Protein AF-A0A432UYE4-F1 (afdb_monomer_lite)

Structure (mmCIF, N/CA/C/O backbone):
data_AF-A0A432UYE4-F1
#
_entry.id   AF-A0A432UYE4-F1
#
loop_
_atom_site.group_PDB
_atom_site.id
_atom_site.type_symbol
_atom_site.label_atom_id
_atom_site.label_alt_id
_atom_site.label_comp_id
_atom_site.label_asym_id
_atom_site.label_entity_id
_atom_site.label_seq_id
_atom_site.pdbx_PDB_ins_code
_atom_site.Cartn_x
_atom_site.Cartn_y
_atom_site.Cartn_z
_atom_site.occupancy
_atom_site.B_iso_or_equiv
_atom_site.auth_seq_id
_atom_site.auth_comp_id
_atom_site.auth_asym_id
_atom_site.auth_atom_id
_atom_site.pdbx_PDB_model_num
ATOM 1 N N . ALA A 1 1 ? -4.770 8.210 3.403 1.00 66.25 1 ALA A N 1
ATOM 2 C CA . ALA A 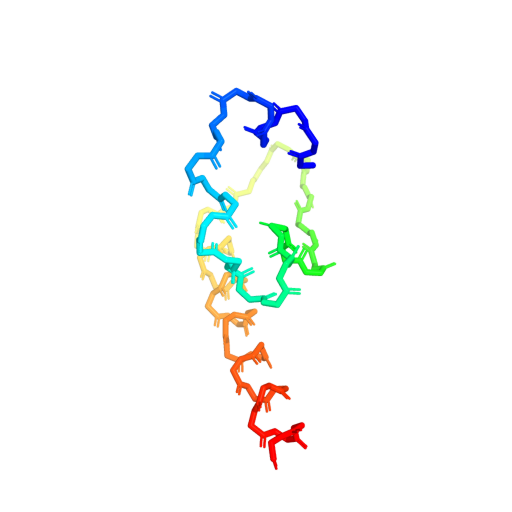1 1 ? -5.747 7.274 4.003 1.00 66.25 1 ALA A CA 1
ATOM 3 C C . ALA A 1 1 ? -7.096 7.913 4.381 1.00 66.25 1 ALA A C 1
ATOM 5 O O . ALA A 1 1 ? -8.078 7.193 4.488 1.00 66.25 1 ALA A O 1
ATOM 6 N N . LEU A 1 2 ? -7.196 9.243 4.551 1.00 71.81 2 LEU A N 1
ATOM 7 C CA . LEU A 1 2 ? -8.430 9.928 4.986 1.00 71.81 2 LEU A CA 1
ATOM 8 C C . LEU A 1 2 ? -9.687 9.593 4.164 1.00 71.81 2 LEU A C 1
ATOM 10 O O . LEU A 1 2 ? -10.740 9.367 4.750 1.00 71.81 2 LEU A O 1
ATOM 14 N N . GLN A 1 3 ? -9.592 9.529 2.833 1.00 81.75 3 GLN A N 1
ATOM 15 C CA . GLN A 1 3 ? -10.735 9.180 1.981 1.00 81.75 3 GLN A CA 1
ATOM 16 C C . GLN A 1 3 ? -11.179 7.720 2.170 1.00 81.75 3 GLN A C 1
ATOM 18 O O . GLN A 1 3 ? -12.368 7.463 2.330 1.00 81.75 3 GLN A O 1
ATOM 23 N N . ILE A 1 4 ? -10.228 6.783 2.264 1.00 80.88 4 ILE A N 1
ATOM 24 C CA . ILE A 1 4 ? -10.503 5.363 2.541 1.00 80.88 4 ILE A CA 1
ATOM 25 C C . ILE A 1 4 ? -11.190 5.214 3.900 1.00 80.88 4 ILE A C 1
ATOM 27 O O . ILE A 1 4 ? -12.193 4.525 4.012 1.00 80.88 4 ILE A O 1
ATOM 31 N N . PHE A 1 5 ? -10.729 5.931 4.921 1.00 78.81 5 PHE A N 1
ATOM 32 C CA . PHE A 1 5 ? -11.349 5.902 6.245 1.00 78.81 5 PHE A CA 1
ATOM 33 C C . PHE A 1 5 ? -12.723 6.577 6.329 1.00 78.81 5 PHE A C 1
ATOM 35 O O . PHE A 1 5 ? -13.483 6.288 7.255 1.00 78.81 5 PHE A O 1
ATOM 42 N N . LYS A 1 6 ? -13.041 7.498 5.412 1.00 80.94 6 LYS A N 1
ATOM 43 C CA . LYS A 1 6 ? -14.392 8.062 5.280 1.00 80.94 6 LYS A CA 1
ATOM 44 C C . LYS A 1 6 ? -15.348 7.054 4.644 1.00 80.94 6 LYS A C 1
ATOM 46 O O . LYS A 1 6 ? -16.487 6.961 5.081 1.00 80.94 6 LYS A O 1
ATOM 51 N N . GLN A 1 7 ? -14.876 6.297 3.655 1.00 85.19 7 GLN A N 1
ATOM 52 C CA . GLN A 1 7 ? -15.682 5.310 2.935 1.00 85.19 7 GLN A CA 1
ATOM 53 C C . GLN A 1 7 ? -15.809 3.973 3.685 1.00 85.19 7 GLN A C 1
ATOM 55 O O . GLN A 1 7 ? -16.851 3.329 3.630 1.00 85.19 7 GLN A O 1
ATOM 60 N N . PHE A 1 8 ? -14.778 3.583 4.433 1.00 83.50 8 PHE A N 1
ATOM 61 C CA . PHE A 1 8 ? -14.689 2.316 5.157 1.00 83.50 8 PHE A CA 1
ATOM 62 C C . PHE A 1 8 ? -14.386 2.584 6.635 1.00 83.50 8 PHE A C 1
ATOM 64 O O . PHE A 1 8 ? -13.264 2.420 7.120 1.00 83.50 8 PHE A O 1
ATOM 71 N N . SER A 1 9 ? -15.405 3.036 7.366 1.00 78.94 9 SER A N 1
ATOM 72 C CA . SER A 1 9 ? -15.289 3.438 8.774 1.00 78.94 9 SER A CA 1
ATOM 73 C C . SER A 1 9 ? -14.861 2.298 9.707 1.00 78.94 9 SER A C 1
ATOM 75 O O . SER A 1 9 ? -14.182 2.555 10.701 1.00 78.94 9 SER A O 1
ATOM 77 N N . TYR A 1 10 ? -15.176 1.044 9.365 1.00 81.19 10 TYR A N 1
ATOM 78 C CA . TYR A 1 10 ? -14.774 -0.143 10.130 1.00 81.19 10 TYR A CA 1
ATOM 79 C C . TYR A 1 10 ? -13.252 -0.360 10.159 1.00 81.19 10 TYR A C 1
ATOM 81 O O . TYR A 1 10 ? -12.738 -0.948 11.107 1.00 81.19 10 TYR A O 1
ATOM 89 N N . LEU A 1 11 ? -12.503 0.174 9.183 1.00 75.00 11 LEU A N 1
ATOM 90 C CA . LEU A 1 11 ? -11.035 0.109 9.171 1.00 75.00 11 LEU A CA 1
ATOM 91 C C . LEU A 1 11 ? -10.390 0.951 10.283 1.00 75.00 11 LEU A C 1
ATOM 93 O O . LEU A 1 11 ? -9.198 0.814 10.529 1.00 75.00 11 LEU A O 1
ATOM 97 N N . LYS A 1 12 ? -11.161 1.806 10.970 1.00 70.38 12 LYS A N 1
ATOM 98 C CA . LYS A 1 12 ? -10.701 2.553 12.150 1.00 70.38 12 LYS A CA 1
ATOM 99 C C . LYS A 1 12 ? -10.744 1.730 13.442 1.00 70.38 12 LYS A C 1
ATOM 101 O O . LYS A 1 12 ? -10.084 2.106 14.401 1.00 70.38 12 LYS A O 1
ATOM 106 N N . GLN A 1 13 ? -11.532 0.647 13.496 1.00 70.38 13 GLN A N 1
ATOM 107 C CA . GLN A 1 13 ? -11.708 -0.149 14.724 1.00 70.38 13 GLN A CA 1
ATOM 108 C C . GLN A 1 13 ? -10.504 -1.041 15.035 1.00 70.38 13 GLN A C 1
ATOM 110 O O . GLN A 1 13 ? -10.205 -1.283 16.200 1.00 70.38 13 GLN A O 1
ATOM 115 N N . LYS A 1 14 ? -9.798 -1.511 14.002 1.00 65.38 14 LYS A N 1
ATOM 116 C CA . LYS A 1 14 ? -8.477 -2.123 14.138 1.00 65.38 14 LYS A CA 1
ATOM 117 C C . LYS A 1 14 ? -7.465 -1.160 13.536 1.00 65.38 14 LYS A C 1
ATOM 119 O O . LYS A 1 14 ? -7.326 -1.162 12.314 1.00 65.38 14 LYS A O 1
ATOM 124 N N . PRO A 1 15 ? -6.786 -0.327 14.341 1.00 59.81 15 PRO A N 1
ATOM 125 C CA . PRO A 1 15 ? -5.660 0.439 13.842 1.00 59.81 15 PRO A CA 1
ATOM 126 C C . PRO A 1 15 ? -4.581 -0.565 13.431 1.00 59.81 15 PRO A C 1
ATOM 128 O O . PRO A 1 15 ? -3.818 -1.042 14.267 1.00 59.81 15 PRO A O 1
ATOM 131 N N . TYR A 1 16 ? -4.567 -0.948 12.152 1.00 59.12 16 TYR A N 1
ATOM 132 C CA . TYR A 1 16 ? -3.458 -1.690 11.569 1.00 59.12 16 TYR A CA 1
ATOM 133 C C . TYR A 1 16 ? -2.185 -0.906 11.916 1.00 59.12 16 TYR A C 1
ATOM 135 O O . TYR A 1 16 ? -2.114 0.294 11.648 1.00 59.12 16 TYR A O 1
ATOM 143 N N . TRP A 1 17 ? -1.280 -1.558 12.649 1.00 58.28 17 TRP A N 1
ATOM 144 C CA . TRP A 1 17 ? 0.026 -1.041 13.064 1.00 58.28 17 TRP A CA 1
ATOM 145 C C . TRP A 1 17 ? 0.006 0.404 13.591 1.00 58.28 17 TRP A C 1
ATOM 147 O O . TRP A 1 17 ? 0.498 1.333 12.956 1.00 58.28 17 TRP A O 1
ATOM 157 N N . GLY A 1 18 ? -0.606 0.621 14.761 1.00 57.88 18 GLY A N 1
ATOM 158 C CA . GLY A 1 18 ? -0.457 1.890 15.486 1.00 57.88 18 GLY A CA 1
ATOM 159 C C . GLY A 1 18 ? -1.040 3.108 14.760 1.00 57.88 18 GLY A C 1
ATOM 160 O O . GLY A 1 18 ? -0.476 4.194 14.829 1.00 57.88 18 GLY A O 1
ATOM 161 N N . ASN A 1 19 ? -2.175 2.935 14.070 1.00 59.03 19 ASN A N 1
ATOM 162 C CA . ASN A 1 19 ? -2.854 3.967 13.270 1.00 59.03 19 ASN A CA 1
ATOM 163 C C . ASN A 1 19 ? -2.156 4.301 11.930 1.00 59.03 19 ASN A C 1
ATOM 165 O O . ASN A 1 19 ? -2.579 5.226 11.226 1.00 59.03 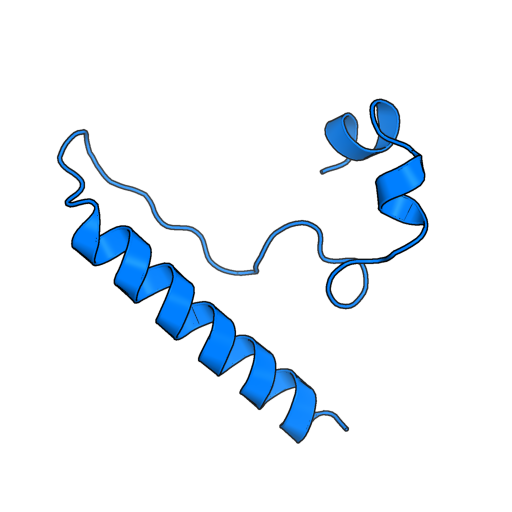19 ASN A O 1
ATOM 169 N N . HIS A 1 20 ? -1.138 3.533 11.530 1.00 66.69 20 HIS A N 1
ATOM 170 C CA . HIS A 1 20 ? -0.467 3.676 10.241 1.00 66.69 20 HIS A CA 1
ATOM 171 C C . HIS A 1 20 ? -1.137 2.805 9.174 1.00 66.69 20 HIS A C 1
ATOM 173 O O . HIS A 1 20 ? -0.836 1.632 8.993 1.00 66.69 20 HIS A O 1
ATOM 179 N N . PHE A 1 21 ? -2.054 3.413 8.421 1.00 74.62 21 PHE A N 1
ATOM 180 C CA . PHE A 1 21 ? -2.719 2.742 7.298 1.00 74.62 21 PHE A CA 1
ATOM 181 C C . PHE A 1 21 ? -1.761 2.379 6.155 1.00 74.62 21 PHE A C 1
ATOM 183 O O . PHE A 1 21 ? -1.964 1.395 5.453 1.00 74.62 21 PHE A O 1
ATOM 190 N N . TRP A 1 22 ? -0.749 3.216 5.942 1.00 77.88 22 TRP A N 1
ATOM 191 C CA . TRP A 1 22 ? 0.280 2.997 4.940 1.00 77.88 22 TRP A CA 1
ATOM 192 C C . TRP A 1 22 ? 1.590 2.692 5.639 1.00 77.88 22 TRP A C 1
ATOM 194 O O . TRP A 1 22 ? 1.946 3.341 6.625 1.00 77.88 22 TRP A O 1
ATOM 204 N N . ALA A 1 23 ? 2.305 1.733 5.075 1.00 76.81 23 ALA A N 1
ATOM 205 C CA . ALA A 1 23 ? 3.655 1.416 5.472 1.00 76.81 23 ALA A CA 1
ATOM 206 C C . ALA A 1 23 ? 4.581 2.621 5.179 1.00 76.81 23 ALA A C 1
ATOM 208 O O . ALA A 1 23 ? 4.295 3.430 4.292 1.00 76.81 23 ALA A O 1
ATOM 209 N N . LYS A 1 24 ? 5.667 2.792 5.945 1.00 77.94 24 LYS A N 1
ATOM 210 C CA . LYS A 1 24 ? 6.514 4.005 5.853 1.00 77.94 24 LYS A CA 1
ATOM 211 C C . LYS A 1 24 ? 7.257 4.126 4.513 1.00 77.94 24 LYS A C 1
ATOM 213 O O . LYS A 1 24 ? 7.564 5.237 4.089 1.00 77.94 24 LYS A O 1
ATOM 218 N N . GLY A 1 25 ? 7.568 2.996 3.877 1.00 77.62 25 GLY A N 1
ATOM 219 C CA . GLY A 1 25 ? 8.234 2.930 2.576 1.00 77.62 25 GLY A CA 1
ATOM 220 C C . GLY A 1 25 ? 7.265 2.975 1.392 1.00 77.62 25 GLY A C 1
ATOM 221 O O . GLY A 1 25 ? 6.098 2.605 1.510 1.00 77.62 25 GLY A O 1
ATOM 222 N N . TYR A 1 26 ? 7.770 3.398 0.234 1.00 79.81 26 TYR A N 1
ATOM 223 C CA . TYR A 1 26 ? 7.071 3.320 -1.046 1.00 79.81 26 TYR A CA 1
ATOM 224 C C . TYR A 1 26 ? 8.008 2.763 -2.126 1.00 79.81 26 TYR A C 1
ATOM 226 O O . TYR A 1 26 ? 9.216 2.993 -2.094 1.00 79.81 26 TYR A O 1
ATOM 234 N N . CYS A 1 27 ? 7.447 2.027 -3.086 1.00 77.25 27 CYS A N 1
ATOM 235 C CA . CYS A 1 27 ? 8.153 1.495 -4.250 1.00 77.25 27 CYS A CA 1
ATOM 236 C C . CYS A 1 27 ? 7.548 2.124 -5.514 1.00 77.25 27 CYS A C 1
ATOM 238 O O . CYS A 1 27 ? 6.326 2.149 -5.662 1.00 77.25 27 CYS A O 1
ATOM 240 N N . VAL A 1 28 ? 8.395 2.669 -6.389 1.00 75.44 28 VAL A N 1
ATOM 241 C CA . VAL A 1 28 ? 8.014 3.337 -7.644 1.00 75.44 28 VAL A CA 1
ATOM 242 C C . VAL A 1 28 ? 8.908 2.797 -8.752 1.00 75.44 28 VAL A C 1
ATOM 244 O O . VAL A 1 28 ? 10.102 2.615 -8.534 1.00 75.44 28 VAL A O 1
ATOM 247 N N . ASP A 1 29 ? 8.335 2.561 -9.929 1.00 71.50 29 ASP A N 1
ATOM 248 C CA . ASP A 1 29 ? 9.057 2.083 -11.108 1.00 71.50 29 ASP A CA 1
ATOM 249 C C . ASP A 1 29 ? 8.404 2.604 -12.397 1.00 71.50 29 ASP A C 1
ATOM 251 O O . ASP A 1 29 ? 7.204 2.904 -12.436 1.00 71.50 29 ASP A O 1
ATOM 255 N N . THR A 1 30 ? 9.193 2.693 -13.462 1.00 76.31 30 THR A N 1
ATOM 256 C CA . THR A 1 30 ? 8.774 3.117 -14.798 1.00 76.31 30 THR A CA 1
ATOM 257 C C . THR A 1 30 ? 8.373 1.893 -15.614 1.00 76.31 30 THR A C 1
ATOM 259 O O . THR A 1 30 ? 9.228 1.251 -16.204 1.00 76.31 30 THR A O 1
ATOM 262 N N . VAL A 1 31 ? 7.076 1.558 -15.613 1.00 67.69 31 VAL A N 1
ATOM 263 C CA . VAL A 1 31 ? 6.416 0.536 -16.461 1.00 67.69 31 VAL A CA 1
ATOM 264 C C . VAL A 1 31 ? 7.345 -0.623 -16.885 1.00 67.69 31 VAL A C 1
ATOM 266 O O . VAL A 1 31 ? 7.687 -0.773 -18.053 1.00 67.69 31 VAL A O 1
ATOM 269 N N . GLY A 1 32 ? 7.772 -1.433 -15.914 1.00 65.12 32 GLY A N 1
ATOM 270 C CA . GLY A 1 32 ? 8.659 -2.581 -16.147 1.00 65.12 32 GLY A CA 1
ATOM 271 C C . GLY A 1 32 ? 8.829 -3.517 -14.946 1.00 65.12 32 GLY A C 1
ATOM 272 O O . GLY A 1 32 ? 9.689 -4.396 -14.980 1.00 65.12 32 GLY A O 1
ATOM 273 N N . VAL A 1 33 ? 8.021 -3.348 -13.892 1.00 63.88 33 VAL A N 1
ATOM 274 C CA . VAL A 1 33 ? 8.272 -3.993 -12.597 1.00 63.88 33 VAL A CA 1
ATOM 275 C C . VAL A 1 33 ? 8.113 -5.505 -12.679 1.00 63.88 33 VAL A C 1
ATOM 277 O O . VAL A 1 33 ? 7.023 -6.021 -12.941 1.00 63.88 33 VAL A O 1
ATOM 280 N N . ASP A 1 34 ? 9.174 -6.228 -12.324 1.00 77.81 34 ASP A N 1
ATOM 281 C CA . ASP A 1 34 ? 9.105 -7.660 -12.054 1.00 77.81 34 ASP A CA 1
ATOM 282 C C . ASP A 1 34 ? 8.319 -7.914 -10.756 1.00 77.81 34 ASP A C 1
ATOM 284 O O . ASP A 1 34 ? 8.717 -7.526 -9.652 1.00 77.81 34 ASP A O 1
ATOM 288 N N . ALA A 1 35 ? 7.205 -8.640 -10.864 1.00 79.94 35 ALA A N 1
ATOM 289 C CA . ALA A 1 35 ? 6.380 -9.042 -9.729 1.00 79.94 35 ALA A CA 1
ATOM 290 C C . ALA A 1 35 ? 7.162 -9.822 -8.647 1.00 79.94 35 ALA A C 1
ATOM 292 O O . ALA A 1 35 ? 6.712 -9.901 -7.497 1.00 79.94 35 ALA A O 1
ATOM 293 N N . LYS A 1 36 ? 8.317 -10.422 -8.972 1.00 80.81 36 LYS A N 1
ATOM 294 C CA . LYS A 1 36 ? 9.218 -11.021 -7.973 1.00 80.81 36 LYS A CA 1
ATOM 295 C C . LYS A 1 36 ? 9.869 -9.968 -7.076 1.00 80.81 36 LYS A C 1
ATOM 297 O O . LYS A 1 36 ? 9.915 -10.183 -5.864 1.00 80.81 36 LYS A O 1
ATOM 302 N N . MET A 1 37 ? 10.294 -8.830 -7.628 1.00 81.12 37 MET A N 1
ATOM 303 C CA . MET A 1 37 ? 10.897 -7.746 -6.848 1.00 81.12 37 MET A CA 1
ATOM 304 C C . MET A 1 37 ? 9.895 -7.120 -5.878 1.00 81.12 37 MET A C 1
ATOM 306 O O . MET A 1 37 ? 10.222 -6.963 -4.704 1.00 81.12 37 MET A O 1
ATOM 310 N N . ILE A 1 38 ? 8.650 -6.871 -6.311 1.00 83.12 38 ILE A N 1
ATOM 311 C CA . ILE A 1 38 ? 7.587 -6.366 -5.417 1.00 83.12 38 ILE A CA 1
ATOM 312 C C . ILE A 1 38 ? 7.383 -7.325 -4.240 1.00 83.12 38 ILE A C 1
ATOM 314 O O . ILE A 1 38 ? 7.359 -6.911 -3.083 1.00 83.12 38 ILE A O 1
ATOM 318 N N . ARG A 1 39 ? 7.278 -8.631 -4.520 1.00 85.50 39 ARG A N 1
ATOM 319 C CA . ARG A 1 39 ? 7.092 -9.652 -3.477 1.00 85.50 39 ARG A CA 1
ATOM 320 C C . ARG A 1 39 ? 8.257 -9.702 -2.494 1.00 85.50 39 ARG A C 1
ATOM 322 O O . ARG A 1 39 ? 8.031 -9.888 -1.300 1.00 85.50 39 ARG A O 1
ATOM 329 N N . GLN A 1 40 ? 9.487 -9.556 -2.976 1.00 86.50 40 GLN A N 1
ATOM 330 C CA . GLN A 1 40 ? 10.664 -9.533 -2.114 1.00 86.50 40 GLN A CA 1
ATOM 331 C C . GLN A 1 40 ? 10.716 -8.259 -1.263 1.00 86.50 40 GLN A C 1
ATOM 333 O O . GLN A 1 40 ? 11.009 -8.347 -0.071 1.00 86.50 40 GLN A O 1
ATOM 338 N N . TYR A 1 41 ? 10.359 -7.109 -1.840 1.00 83.31 41 TYR A N 1
ATOM 339 C CA . TYR A 1 41 ? 10.280 -5.835 -1.130 1.00 83.31 41 TYR A CA 1
ATOM 340 C C . TYR A 1 41 ? 9.249 -5.876 0.006 1.00 83.31 41 TYR A C 1
ATOM 342 O O . TYR A 1 41 ? 9.587 -5.552 1.142 1.00 83.31 41 TYR A O 1
ATOM 350 N N . VAL A 1 42 ? 8.037 -6.379 -0.261 1.00 86.00 42 VAL A N 1
ATOM 351 C CA . VAL A 1 42 ? 6.988 -6.534 0.765 1.00 86.00 42 VAL A CA 1
ATOM 352 C C . VAL A 1 42 ? 7.460 -7.440 1.906 1.00 86.00 42 VAL A C 1
ATOM 354 O O . VAL A 1 42 ? 7.374 -7.056 3.069 1.00 86.00 42 VAL A O 1
ATOM 357 N N . LYS A 1 43 ? 8.046 -8.607 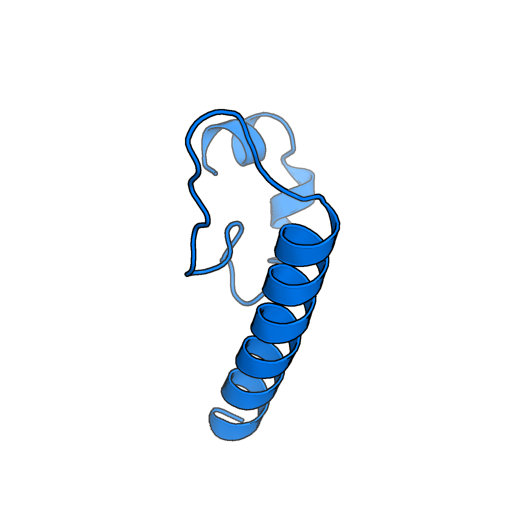1.596 1.00 87.88 43 LYS A N 1
ATOM 358 C CA . LYS A 1 43 ? 8.571 -9.524 2.626 1.00 87.88 43 LYS A CA 1
ATOM 359 C C . LYS A 1 43 ? 9.673 -8.895 3.474 1.00 87.88 43 LYS A C 1
ATOM 361 O O . LYS A 1 43 ? 9.716 -9.114 4.682 1.00 87.88 43 LYS A O 1
ATOM 366 N N . TYR A 1 44 ? 10.584 -8.153 2.846 1.00 86.69 44 TYR A N 1
ATOM 367 C CA . TYR A 1 44 ? 11.643 -7.449 3.561 1.00 86.69 44 TYR A CA 1
ATOM 368 C C . TYR A 1 44 ? 11.050 -6.413 4.520 1.00 86.69 44 TYR A C 1
ATOM 370 O O . TYR A 1 44 ? 11.428 -6.381 5.691 1.00 86.69 44 TYR A O 1
ATOM 378 N N . GLN A 1 45 ? 10.083 -5.627 4.046 1.00 82.88 45 GLN A N 1
ATOM 379 C CA . GLN A 1 45 ? 9.449 -4.582 4.836 1.00 82.88 45 GLN A CA 1
ATOM 380 C C . GLN A 1 45 ? 8.690 -5.144 6.048 1.00 82.88 45 GLN A C 1
ATOM 382 O O . GLN A 1 45 ? 8.893 -4.657 7.156 1.00 82.88 45 GLN A O 1
ATOM 387 N N . GLU A 1 46 ? 7.934 -6.235 5.883 1.00 83.75 46 GLU A N 1
ATOM 388 C CA . GLU A 1 46 ? 7.257 -6.916 6.999 1.00 83.75 46 GLU A CA 1
ATOM 389 C C . GLU A 1 46 ? 8.234 -7.417 8.078 1.00 83.7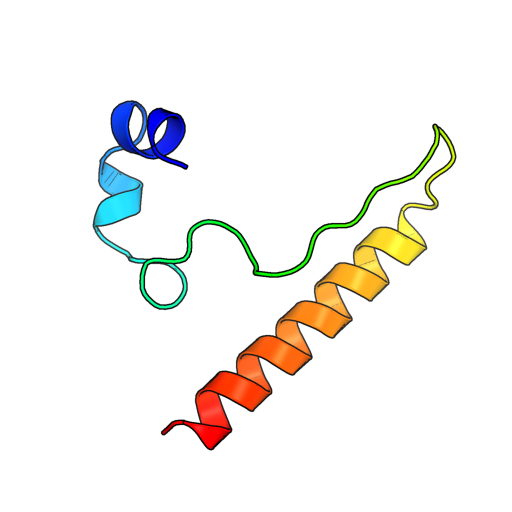5 46 GLU A C 1
ATOM 391 O O . GLU A 1 46 ? 7.917 -7.431 9.268 1.00 83.75 46 GLU A O 1
ATOM 396 N N . VAL A 1 47 ? 9.427 -7.881 7.684 1.00 85.12 47 VAL A N 1
ATOM 397 C CA . VAL A 1 47 ? 10.462 -8.315 8.637 1.00 85.12 47 VAL A CA 1
ATOM 398 C C . VAL A 1 47 ? 11.047 -7.124 9.391 1.00 85.12 47 VAL A C 1
ATOM 400 O O . VAL A 1 47 ? 11.265 -7.241 10.594 1.00 85.12 47 VAL A O 1
ATOM 403 N N . GLN A 1 48 ? 11.299 -5.999 8.716 1.00 81.25 48 GLN A N 1
ATOM 404 C CA . GLN A 1 48 ? 11.814 -4.796 9.379 1.00 81.25 48 GLN A CA 1
ATOM 405 C C . GLN A 1 48 ? 10.786 -4.195 10.341 1.00 81.25 48 GLN A C 1
ATOM 407 O O . GLN A 1 48 ? 11.148 -3.850 11.460 1.00 81.25 48 GLN A O 1
ATOM 412 N N . GLU A 1 49 ? 9.512 -4.129 9.948 1.00 76.50 49 G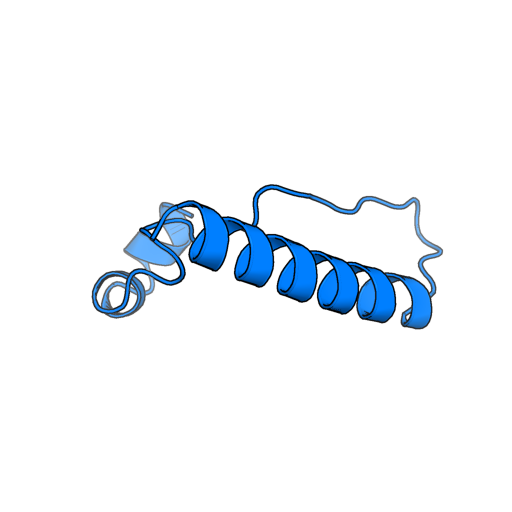LU A N 1
ATOM 413 C CA . GLU A 1 49 ? 8.437 -3.628 10.814 1.00 76.50 49 GLU A CA 1
ATOM 414 C C . GLU A 1 49 ? 8.281 -4.499 12.068 1.00 76.50 49 GLU A C 1
ATOM 416 O O . GLU A 1 49 ? 8.309 -3.971 13.175 1.00 76.50 49 GLU A O 1
ATOM 421 N N . ARG A 1 50 ? 8.282 -5.835 11.933 1.00 76.62 50 ARG A N 1
ATOM 422 C CA . ARG A 1 50 ? 8.266 -6.739 13.101 1.00 76.62 50 ARG A CA 1
ATOM 423 C C . ARG A 1 50 ? 9.472 -6.575 14.027 1.00 76.62 50 ARG A C 1
ATOM 425 O O . ARG A 1 50 ? 9.326 -6.760 15.227 1.00 76.62 50 ARG A O 1
ATOM 432 N N . ARG A 1 51 ? 10.664 -6.292 13.490 1.00 73.12 51 ARG A N 1
ATOM 433 C CA . ARG A 1 51 ? 11.862 -6.050 14.315 1.00 73.12 51 ARG A CA 1
ATOM 434 C C . ARG A 1 51 ? 11.744 -4.742 15.089 1.00 73.12 51 ARG A C 1
ATOM 436 O O . ARG A 1 51 ? 11.990 -4.738 16.286 1.00 73.12 51 ARG A O 1
ATOM 443 N N . LEU A 1 52 ? 11.310 -3.674 14.420 1.00 69.62 52 LEU A N 1
ATOM 444 C CA . LEU A 1 52 ? 11.075 -2.378 15.056 1.00 69.62 52 LEU A CA 1
ATOM 445 C C . LEU A 1 52 ? 10.022 -2.469 16.170 1.00 69.62 52 LEU A C 1
ATOM 447 O O . LEU A 1 52 ? 10.207 -1.853 17.211 1.00 69.62 52 LEU A O 1
ATOM 451 N N . ASP A 1 53 ? 8.960 -3.255 15.984 1.00 64.94 53 ASP A N 1
ATOM 452 C CA . ASP A 1 53 ? 7.936 -3.455 17.018 1.00 64.94 53 ASP A CA 1
ATOM 453 C C . ASP A 1 53 ? 8.465 -4.221 18.249 1.00 64.94 53 ASP A C 1
ATOM 455 O O . ASP A 1 53 ? 7.997 -3.982 19.358 1.00 64.94 53 ASP A O 1
ATOM 459 N N . LEU A 1 54 ? 9.440 -5.126 18.075 1.00 66.25 54 LEU A N 1
ATOM 460 C CA . LEU A 1 54 ? 10.067 -5.874 19.175 1.00 66.25 54 LEU A CA 1
ATOM 461 C C . LEU A 1 54 ? 11.107 -5.048 19.949 1.00 66.25 54 LEU A C 1
ATOM 463 O O . LEU A 1 54 ? 11.257 -5.261 21.145 1.00 66.25 54 LEU A O 1
ATOM 467 N N . ASP A 1 55 ? 11.803 -4.118 19.290 1.00 60.03 55 ASP A N 1
ATOM 468 C CA . ASP A 1 55 ? 12.807 -3.246 19.926 1.00 60.03 55 ASP A CA 1
ATOM 469 C C . ASP A 1 55 ? 12.180 -2.072 20.710 1.00 60.03 55 ASP A C 1
ATOM 471 O O . ASP A 1 55 ? 12.852 -1.438 21.523 1.00 60.03 55 ASP A O 1
ATOM 475 N N . VAL A 1 56 ? 10.906 -1.751 20.455 1.00 57.38 56 VAL A N 1
ATOM 476 C CA . VAL A 1 56 ? 10.159 -0.659 21.117 1.00 57.38 56 VAL A CA 1
ATOM 477 C C . VAL A 1 56 ? 9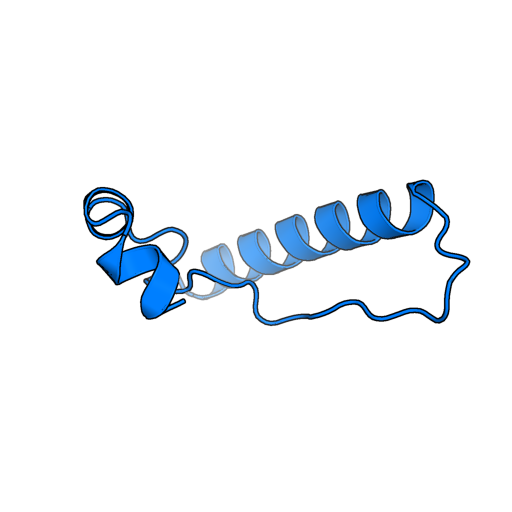.281 -1.175 22.279 1.00 57.38 56 VAL A C 1
ATOM 479 O O . VAL A 1 56 ? 8.661 -0.370 22.976 1.00 57.38 56 VAL A O 1
ATOM 482 N N . GLY A 1 57 ? 9.229 -2.498 22.490 1.00 47.91 57 GLY A N 1
ATOM 483 C CA . GLY A 1 57 ? 8.433 -3.179 23.523 1.00 47.91 57 GLY A CA 1
ATOM 484 C C . GLY A 1 57 ? 9.121 -3.337 24.873 1.00 47.91 57 GLY A C 1
ATOM 485 O O . GLY A 1 57 ? 10.341 -3.603 24.897 1.00 47.91 57 GLY A O 1
#

Secondary structure (DSSP, 8-state):
-HHHHHH-GGGGTS-TTTT-SS-S-----SS---HHHHHHHHHHHHHHHHHHHHH--

Sequence (57 aa):
ALQIFKQFSYLKQKPYWGNHFWAKGYCVDTVGVDAKMIRQYVKYQEVQERRLDLDVG

Foldseek 3Di:
DVVCCVVCVVCVVDCPQPVPPDQPDDDDDDPDDDPVVVVVVVVVSVVVSVVVVVVVD

pLDDT: mean 74.34, std 9.32, range [47.91, 87.88]

Radius of gyration: 14.32 Å; chains: 1; bounding box: 28×21×40 Å